Protein AF-A0A8H4V371-F1 (afdb_monomer_lite)

Radius of gyration: 21.94 Å; chains: 1; bounding box: 48×35×55 Å

Foldseek 3Di:
DDLQQDFPVCSVVVVVVVVVVVVVVVVVLVVQLVVLVPCPPDPDDSVVVSCVVVVVVVVVVVVVCVVQDDPHLVRNPPDDPVRSVVSVVVVVVRCPPPPPPDDDPVVVVVLVPDVVNVVVVVVVVVVVVPPCPVVVVDD

Secondary structure (DSSP, 8-state):
-HHHHS-GGGHHHHHHHHHHHHHHHHHHHHHHHHHHHH-TT-SS-HHHHHHHHHHHHHHHHHHHHHHH--SSTTS-TTS-HHHHHHHHHHHHHH-SS-------HHHHHHHHH-HHHHHHHHHHHHHHHT-GGGGGG--

Sequence (139 aa):
MTAIWYRKSEHSSRTALWVTMNGVAQVIGCLLMYGVARNSSLSLQPWRTLFLICGAITSVAGIAFYFLIPNGPKDAWFFTPREKEVMALRMAADREGGDKTNFSMAQLKETLLDPKAWFVFWFGVLVTMHSPVLTFASL

pLDDT: mean 71.31, std 12.35, range [40.41, 89.44]

Structure (mmCIF, N/CA/C/O backbone):
data_AF-A0A8H4V371-F1
#
_entry.id   AF-A0A8H4V371-F1
#
loop_
_atom_site.group_PDB
_atom_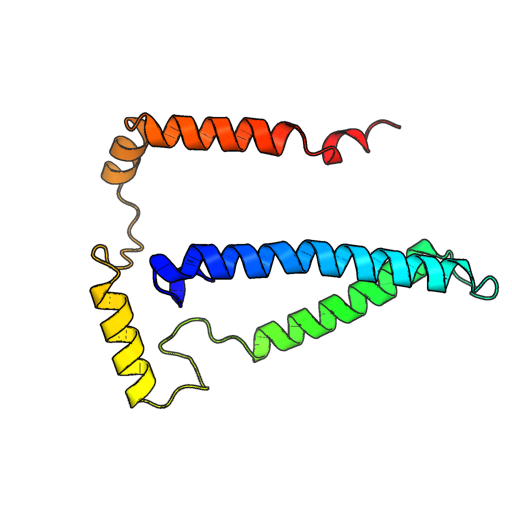site.id
_atom_site.type_symbol
_atom_site.label_atom_id
_atom_site.label_alt_id
_atom_site.label_comp_id
_atom_site.label_asym_id
_atom_site.label_entity_id
_atom_site.label_seq_id
_atom_site.pdbx_PDB_ins_code
_atom_site.Cartn_x
_atom_site.Cartn_y
_atom_site.Cartn_z
_atom_site.occupancy
_atom_site.B_iso_or_equiv
_atom_site.auth_seq_id
_atom_site.auth_comp_id
_atom_site.auth_asym_id
_atom_site.auth_atom_id
_atom_site.pdbx_PDB_model_num
ATOM 1 N N . MET A 1 1 ? -7.343 3.576 3.410 1.00 53.41 1 MET A N 1
ATOM 2 C CA . MET A 1 1 ? -8.187 2.362 3.289 1.00 53.41 1 MET A CA 1
ATOM 3 C C . MET A 1 1 ? -8.080 1.451 4.506 1.00 53.41 1 MET A C 1
ATOM 5 O O . MET A 1 1 ? -9.110 1.084 5.046 1.00 53.41 1 MET A O 1
ATOM 9 N N . THR A 1 2 ? -6.885 1.115 4.999 1.00 57.12 2 THR A N 1
ATOM 10 C CA . THR A 1 2 ? -6.722 0.169 6.125 1.00 57.12 2 THR A CA 1
ATOM 11 C C . THR A 1 2 ? -7.465 0.564 7.407 1.00 57.12 2 THR A C 1
ATOM 13 O O . THR A 1 2 ? -8.031 -0.312 8.049 1.00 57.12 2 THR A O 1
ATOM 16 N N . ALA A 1 3 ? -7.539 1.859 7.727 1.00 56.34 3 ALA A N 1
ATOM 17 C CA . ALA A 1 3 ? -8.233 2.389 8.909 1.00 56.34 3 ALA A CA 1
ATOM 18 C C . ALA A 1 3 ? -9.770 2.239 8.892 1.00 56.34 3 ALA A C 1
ATOM 20 O O . ALA A 1 3 ? -10.404 2.324 9.936 1.00 56.34 3 ALA A O 1
ATOM 21 N N . ILE A 1 4 ? -10.372 2.033 7.716 1.00 62.56 4 ILE A N 1
ATOM 22 C CA . ILE A 1 4 ? -11.837 1.992 7.546 1.00 62.56 4 ILE A CA 1
ATOM 23 C C . ILE A 1 4 ? -12.374 0.557 7.674 1.00 62.56 4 ILE A C 1
ATOM 25 O O . ILE A 1 4 ? -13.535 0.361 8.014 1.00 62.56 4 ILE A O 1
ATOM 29 N N . TRP A 1 5 ? -11.529 -0.446 7.410 1.00 59.97 5 TRP A N 1
ATOM 30 C CA . TRP A 1 5 ? -11.944 -1.846 7.243 1.00 59.97 5 TRP A CA 1
ATOM 31 C C . TRP A 1 5 ? -11.387 -2.805 8.298 1.00 59.97 5 TRP A C 1
ATOM 33 O O . TRP A 1 5 ? -11.806 -3.961 8.347 1.00 59.97 5 TRP A O 1
ATOM 43 N N . TYR A 1 6 ? -10.431 -2.361 9.118 1.00 60.00 6 TYR A N 1
ATOM 44 C CA . TYR A 1 6 ? -9.695 -3.233 10.035 1.00 60.00 6 TYR A CA 1
ATOM 45 C C . TYR A 1 6 ? -9.650 -2.679 11.455 1.00 60.00 6 TYR A C 1
ATOM 47 O O . TYR A 1 6 ? -9.804 -1.481 11.666 1.00 60.00 6 TYR A O 1
ATOM 55 N N . ARG A 1 7 ? -9.449 -3.572 12.427 1.00 62.88 7 ARG A N 1
ATOM 56 C CA . ARG A 1 7 ? -9.303 -3.213 13.844 1.00 62.88 7 ARG A CA 1
ATOM 57 C C . ARG A 1 7 ? -7.938 -2.592 14.128 1.00 62.88 7 ARG A C 1
ATOM 59 O O . ARG A 1 7 ? -6.971 -2.870 13.413 1.00 62.88 7 ARG A O 1
ATOM 66 N N . LYS A 1 8 ? -7.833 -1.811 15.210 1.00 64.44 8 LYS A N 1
ATOM 67 C CA . LYS A 1 8 ? -6.602 -1.070 15.549 1.00 64.44 8 LYS A CA 1
ATOM 68 C C . LYS A 1 8 ? -5.399 -1.993 15.761 1.00 64.44 8 LYS A C 1
ATOM 70 O O . LYS A 1 8 ? -4.289 -1.671 15.340 1.00 64.44 8 LYS A O 1
ATOM 75 N N . SER A 1 9 ? -5.634 -3.174 16.331 1.00 68.06 9 SER A N 1
ATOM 76 C CA . SER A 1 9 ? -4.623 -4.223 16.520 1.00 68.06 9 SER A CA 1
ATOM 77 C C . SER A 1 9 ? -4.129 -4.854 15.211 1.00 68.06 9 SER A C 1
ATOM 79 O O . SER A 1 9 ? -2.999 -5.328 15.139 1.00 68.06 9 SER A O 1
ATOM 81 N N . GLU A 1 10 ? -4.938 -4.824 14.153 1.00 71.25 10 GLU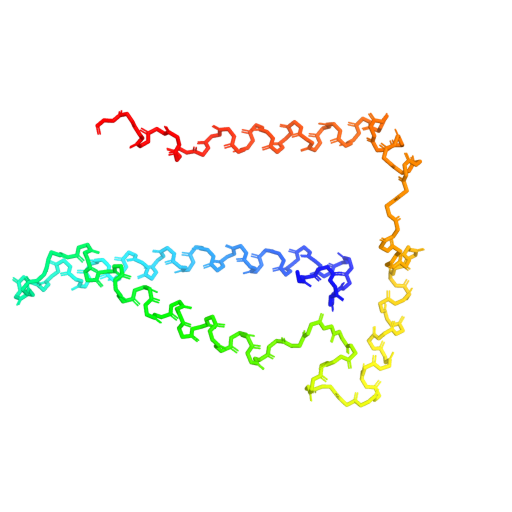 A N 1
ATOM 82 C CA . GLU A 1 10 ? -4.630 -5.428 12.851 1.00 71.25 10 GLU A CA 1
ATOM 83 C C . GLU A 1 10 ? -4.005 -4.419 11.870 1.00 71.25 10 GLU A C 1
ATOM 85 O O . GLU A 1 10 ? -3.535 -4.793 10.795 1.00 71.25 10 GLU A O 1
ATOM 90 N N . HIS A 1 11 ? -3.979 -3.128 12.213 1.00 71.19 11 HIS A N 1
ATOM 91 C CA . HIS A 1 11 ? -3.412 -2.095 11.345 1.00 71.19 11 HIS A CA 1
ATOM 92 C C . HIS A 1 11 ? -1.902 -2.211 11.173 1.00 71.19 11 HIS A C 1
ATOM 94 O O . HIS A 1 11 ? -1.413 -1.968 10.070 1.00 71.19 11 HIS A O 1
ATOM 100 N N . SER A 1 12 ? -1.167 -2.578 12.226 1.00 74.31 12 SER A N 1
ATOM 101 C CA . SER A 1 12 ? 0.299 -2.644 12.173 1.00 74.31 12 SER A CA 1
ATOM 102 C C . SER A 1 12 ? 0.775 -3.733 11.208 1.00 74.31 12 SER A C 1
ATOM 104 O O . SER A 1 12 ? 1.541 -3.458 10.286 1.00 74.31 12 SER A O 1
ATOM 106 N N . SER A 1 13 ? 0.227 -4.948 11.325 1.00 77.75 13 SER A N 1
ATOM 107 C CA . SER A 1 13 ? 0.583 -6.072 10.449 1.00 77.75 13 SER A CA 1
ATOM 108 C C . SER A 1 13 ? 0.196 -5.824 8.992 1.00 77.75 13 SER A C 1
ATOM 110 O O . SER A 1 13 ? 0.964 -6.127 8.082 1.00 77.75 13 SER A O 1
ATOM 112 N N . ARG A 1 14 ? -0.969 -5.211 8.752 1.00 75.81 14 ARG A N 1
ATOM 113 C CA . ARG A 1 14 ? -1.403 -4.862 7.394 1.00 75.81 14 ARG A CA 1
ATOM 114 C C . ARG A 1 14 ? -0.548 -3.758 6.797 1.00 75.81 14 ARG A C 1
ATOM 116 O O . ARG A 1 14 ? -0.156 -3.874 5.646 1.00 75.81 14 ARG A O 1
ATOM 123 N N . THR A 1 15 ? -0.230 -2.715 7.561 1.00 77.81 15 THR A N 1
ATOM 124 C CA . THR A 1 15 ? 0.674 -1.646 7.105 1.00 77.81 15 THR A CA 1
ATOM 125 C C . THR A 1 15 ? 2.050 -2.208 6.766 1.00 77.81 15 THR A C 1
ATOM 127 O O . THR A 1 15 ? 2.581 -1.881 5.711 1.00 77.81 15 THR A O 1
ATOM 130 N N . ALA A 1 16 ? 2.584 -3.121 7.583 1.00 80.31 16 ALA A N 1
ATOM 131 C CA . ALA A 1 16 ? 3.828 -3.817 7.270 1.00 80.31 16 ALA A CA 1
ATOM 132 C C . ALA A 1 16 ? 3.732 -4.596 5.946 1.00 80.31 16 ALA A C 1
ATOM 134 O O . ALA A 1 16 ? 4.624 -4.483 5.111 1.00 80.31 16 ALA A O 1
ATOM 135 N N . LEU A 1 17 ? 2.627 -5.310 5.708 1.00 83.38 17 LEU A N 1
ATOM 136 C CA . LEU A 1 17 ? 2.398 -6.035 4.454 1.00 83.38 17 LEU A CA 1
ATOM 137 C C . LEU A 1 17 ? 2.289 -5.102 3.236 1.00 83.38 17 LEU A C 1
ATOM 139 O O . LEU A 1 17 ? 2.811 -5.419 2.175 1.00 83.38 17 LEU A O 1
ATOM 143 N N . TRP A 1 18 ? 1.668 -3.930 3.370 1.00 78.75 18 TRP A N 1
ATOM 144 C CA . TRP A 1 18 ? 1.657 -2.934 2.290 1.00 78.75 18 TRP A CA 1
ATOM 145 C C . TRP A 1 18 ? 3.053 -2.372 2.011 1.00 78.75 18 TRP A C 1
ATOM 147 O O . TRP A 1 18 ? 3.416 -2.156 0.858 1.00 78.75 18 TRP A O 1
ATOM 157 N N . VAL A 1 19 ? 3.854 -2.158 3.056 1.00 83.69 19 VAL A N 1
ATOM 158 C CA . VAL A 1 19 ? 5.225 -1.653 2.920 1.00 83.69 19 VAL A CA 1
ATOM 159 C C . VAL A 1 19 ? 6.133 -2.682 2.245 1.00 83.69 19 VAL A C 1
ATOM 161 O O . VAL A 1 19 ? 6.940 -2.302 1.399 1.00 83.69 19 VAL A O 1
ATOM 164 N N . THR A 1 20 ? 5.984 -3.982 2.523 1.00 84.88 20 THR A N 1
ATOM 165 C CA . THR A 1 20 ? 6.794 -5.014 1.849 1.00 84.88 20 THR A CA 1
ATOM 166 C C . THR A 1 20 ? 6.519 -5.089 0.347 1.00 84.88 20 THR A C 1
ATOM 168 O O . THR A 1 20 ? 7.440 -5.370 -0.422 1.00 84.88 20 THR A O 1
ATOM 171 N N . MET A 1 21 ? 5.304 -4.750 -0.105 1.00 83.12 21 MET A N 1
ATOM 172 C CA . MET A 1 21 ? 4.995 -4.659 -1.539 1.00 83.12 21 MET A CA 1
ATOM 173 C C . MET A 1 21 ? 5.849 -3.608 -2.260 1.00 83.12 21 MET A C 1
ATOM 175 O O . MET A 1 21 ? 6.147 -3.790 -3.439 1.00 83.12 21 MET A O 1
ATOM 179 N N . ASN A 1 22 ? 6.300 -2.550 -1.572 1.00 83.50 22 ASN A N 1
ATOM 180 C CA . ASN A 1 22 ? 7.227 -1.576 -2.157 1.00 83.50 22 ASN A CA 1
ATOM 181 C C . ASN A 1 22 ? 8.558 -2.243 -2.544 1.00 83.50 22 ASN A C 1
ATOM 183 O O . ASN A 1 22 ? 9.032 -2.072 -3.664 1.00 83.50 22 ASN A O 1
ATOM 187 N N . GLY A 1 23 ? 9.111 -3.080 -1.660 1.00 84.00 23 GLY A N 1
ATOM 188 C CA . GLY A 1 23 ? 10.336 -3.832 -1.941 1.00 84.00 23 GLY A CA 1
ATOM 189 C C . GLY A 1 23 ? 10.171 -4.797 -3.118 1.00 84.00 23 GLY A C 1
ATOM 190 O O . GLY A 1 23 ? 11.021 -4.849 -4.004 1.00 84.00 23 GLY A O 1
ATOM 191 N N . VAL A 1 24 ? 9.041 -5.507 -3.186 1.00 85.06 24 VAL A N 1
ATOM 192 C CA . VAL A 1 24 ? 8.728 -6.401 -4.316 1.00 85.06 24 VAL A CA 1
ATOM 193 C C . VAL A 1 24 ? 8.633 -5.621 -5.631 1.00 85.06 24 VAL A C 1
ATOM 195 O O . VAL A 1 24 ? 9.181 -6.058 -6.643 1.00 85.06 24 VAL A O 1
ATOM 198 N N . ALA A 1 25 ? 8.000 -4.444 -5.621 1.00 83.44 25 ALA A N 1
ATOM 199 C CA . ALA A 1 25 ? 7.909 -3.586 -6.799 1.00 83.44 25 ALA A CA 1
ATOM 200 C C . ALA A 1 25 ? 9.294 -3.139 -7.297 1.00 83.44 25 ALA A C 1
ATOM 202 O O . ALA A 1 25 ? 9.533 -3.142 -8.505 1.00 83.44 25 ALA A O 1
ATOM 203 N N . GLN A 1 26 ? 10.227 -2.827 -6.390 1.00 84.31 26 GLN A N 1
ATOM 204 C CA . GLN A 1 26 ? 11.605 -2.492 -6.762 1.00 84.31 26 GLN A CA 1
ATOM 205 C C . GLN A 1 26 ? 12.328 -3.674 -7.421 1.00 84.31 26 GLN A C 1
ATOM 207 O O . GLN A 1 26 ? 12.951 -3.498 -8.465 1.00 84.31 26 GLN A O 1
ATOM 212 N N . VAL A 1 27 ? 12.200 -4.890 -6.875 1.00 87.44 27 VAL A N 1
ATOM 213 C CA . VAL A 1 27 ? 12.816 -6.098 -7.460 1.00 87.44 27 VAL A CA 1
ATOM 214 C C . VAL A 1 27 ? 12.283 -6.366 -8.869 1.00 87.44 27 VAL A C 1
ATOM 216 O O . VAL A 1 27 ? 13.065 -6.605 -9.792 1.00 87.44 27 VAL A O 1
ATOM 219 N N . ILE A 1 28 ? 10.963 -6.280 -9.058 1.00 86.06 28 ILE A N 1
ATOM 220 C CA . ILE A 1 28 ? 10.328 -6.455 -10.372 1.00 86.06 28 ILE A CA 1
ATOM 221 C C . ILE A 1 28 ? 10.793 -5.363 -11.346 1.00 86.06 28 ILE A C 1
ATOM 223 O O . ILE A 1 28 ? 11.105 -5.663 -12.499 1.00 86.06 28 ILE A O 1
ATOM 227 N N . GLY A 1 29 ? 10.895 -4.113 -10.883 1.00 82.69 29 GLY A N 1
ATOM 228 C CA . GLY A 1 29 ? 11.403 -2.992 -11.675 1.00 82.69 29 GLY A CA 1
ATOM 229 C C . GLY A 1 29 ? 12.840 -3.210 -12.158 1.00 82.69 29 GLY A C 1
ATOM 230 O O . GLY A 1 29 ? 13.122 -3.038 -13.345 1.00 82.69 29 GLY A O 1
ATOM 231 N N . CYS A 1 30 ? 13.730 -3.669 -11.275 1.00 83.12 30 CYS A N 1
ATOM 232 C CA . CYS A 1 30 ? 15.114 -4.000 -11.623 1.00 83.12 30 CYS A CA 1
ATOM 233 C C . CYS A 1 30 ? 15.202 -5.159 -12.629 1.00 83.12 30 CYS A C 1
ATOM 235 O O . CYS A 1 30 ? 15.993 -5.106 -13.572 1.00 83.12 30 CYS A O 1
ATOM 237 N N . LEU A 1 31 ? 14.371 -6.193 -12.467 1.00 84.12 31 LEU A N 1
ATOM 238 C CA . LEU A 1 31 ? 14.349 -7.350 -13.364 1.00 84.12 31 LEU A CA 1
ATOM 239 C C . LEU A 1 31 ? 13.839 -6.982 -14.768 1.00 84.12 31 LEU A C 1
ATOM 241 O O . LEU A 1 31 ? 14.417 -7.407 -15.770 1.00 84.12 31 LEU A O 1
ATOM 245 N N . LEU A 1 32 ? 12.810 -6.134 -14.850 1.00 81.50 32 LEU A N 1
ATOM 246 C CA . LEU A 1 32 ? 12.333 -5.556 -16.109 1.00 81.50 32 LEU A CA 1
ATOM 247 C C . LEU A 1 32 ? 13.415 -4.707 -16.785 1.00 81.50 32 LEU A C 1
ATOM 249 O O . LEU A 1 32 ? 13.644 -4.854 -17.984 1.00 81.50 32 LEU A O 1
ATOM 253 N N . MET A 1 33 ? 14.121 -3.864 -16.025 1.00 79.56 33 MET A N 1
ATOM 254 C CA . MET A 1 33 ? 15.216 -3.047 -16.555 1.00 79.56 33 MET A CA 1
ATOM 255 C C . MET A 1 33 ? 16.337 -3.912 -17.146 1.00 79.56 33 MET A C 1
ATOM 257 O O . MET A 1 33 ? 16.807 -3.628 -18.247 1.00 79.56 33 MET A O 1
ATOM 261 N N . TYR A 1 34 ? 16.712 -5.002 -16.471 1.00 80.38 34 TYR A N 1
ATOM 262 C CA . TYR A 1 34 ? 17.685 -5.969 -16.985 1.00 80.38 34 TYR A CA 1
ATOM 263 C C . TYR A 1 34 ? 17.212 -6.640 -18.286 1.00 80.38 34 TYR A C 1
ATOM 265 O O . TYR A 1 34 ? 17.976 -6.746 -19.248 1.00 80.38 34 TYR A O 1
ATOM 273 N N . GLY A 1 35 ? 15.940 -7.048 -18.348 1.00 76.94 35 GLY A N 1
ATOM 274 C CA . GLY A 1 35 ? 15.348 -7.666 -19.538 1.00 76.94 35 GLY A CA 1
ATOM 275 C C . GLY A 1 35 ? 15.295 -6.734 -20.753 1.00 76.94 35 GLY A C 1
ATOM 276 O O . GLY A 1 35 ? 15.556 -7.166 -21.877 1.00 76.94 35 GLY A O 1
ATOM 277 N N . VAL A 1 36 ? 15.011 -5.446 -20.543 1.00 74.12 36 VAL A N 1
ATOM 278 C CA . VAL A 1 36 ? 15.004 -4.441 -21.619 1.00 74.12 36 VAL A CA 1
ATOM 279 C C . VAL A 1 36 ? 16.431 -4.066 -22.036 1.00 74.12 36 VAL A C 1
ATOM 281 O O . VAL A 1 36 ? 16.687 -3.918 -23.227 1.00 74.12 36 VAL A O 1
ATOM 284 N N . ALA A 1 37 ? 17.382 -3.989 -21.099 1.00 69.81 37 ALA A N 1
ATOM 285 C CA . ALA A 1 37 ? 18.785 -3.686 -21.401 1.00 69.81 37 ALA A CA 1
ATOM 286 C C . ALA A 1 37 ? 19.469 -4.758 -22.273 1.00 69.81 37 ALA A C 1
ATOM 288 O O . ALA A 1 37 ? 20.375 -4.437 -23.039 1.00 69.81 37 ALA A O 1
ATOM 289 N N . ARG A 1 38 ? 19.031 -6.023 -22.190 1.00 68.88 38 ARG A N 1
ATOM 290 C CA . ARG A 1 38 ? 19.555 -7.123 -23.022 1.00 68.88 38 ARG A CA 1
ATOM 291 C C . ARG A 1 38 ? 19.026 -7.129 -24.460 1.00 68.88 38 ARG A C 1
ATOM 293 O O . ARG A 1 38 ? 19.656 -7.730 -25.324 1.00 68.88 38 ARG A O 1
ATOM 300 N N . ASN A 1 39 ? 17.886 -6.490 -24.717 1.00 63.91 39 ASN A N 1
ATOM 301 C CA . ASN A 1 39 ? 17.261 -6.444 -26.038 1.00 63.91 39 ASN A CA 1
ATOM 302 C C . ASN A 1 39 ? 17.696 -5.175 -26.784 1.00 63.91 39 ASN A C 1
ATOM 304 O O . ASN A 1 39 ? 17.004 -4.160 -26.785 1.00 63.91 39 ASN A O 1
ATOM 308 N N . SER A 1 40 ? 18.848 -5.246 -27.452 1.00 57.69 40 SER A N 1
ATOM 309 C CA . SER A 1 40 ? 19.414 -4.166 -28.275 1.00 57.69 40 SER A CA 1
ATOM 310 C C . SER A 1 40 ? 18.693 -3.937 -29.616 1.00 57.69 40 SER A C 1
ATOM 312 O O . SER A 1 40 ? 19.057 -3.026 -30.354 1.00 57.69 40 SER A O 1
ATOM 314 N N . SER A 1 41 ? 17.661 -4.728 -29.938 1.00 57.28 41 SER A N 1
ATOM 315 C CA . SER A 1 41 ? 16.916 -4.665 -31.210 1.00 57.28 41 SER A CA 1
ATOM 316 C C . SER A 1 41 ? 15.623 -3.833 -31.162 1.00 57.28 41 SER A C 1
ATOM 318 O O . SER A 1 41 ? 14.853 -3.843 -32.119 1.00 57.28 41 SER A O 1
ATOM 320 N N . LEU A 1 42 ? 15.342 -3.127 -30.063 1.00 59.81 42 LEU A N 1
ATOM 321 C CA . LEU A 1 42 ? 14.151 -2.279 -29.940 1.00 59.81 42 LEU A CA 1
ATOM 322 C C . LEU A 1 42 ? 14.394 -0.899 -30.573 1.00 59.81 42 LEU A C 1
ATOM 324 O O . LEU A 1 42 ? 15.341 -0.204 -30.225 1.00 59.81 42 LEU A O 1
ATOM 328 N N . SER A 1 43 ? 13.485 -0.462 -31.453 1.00 61.41 43 SER A N 1
ATOM 329 C CA . SER A 1 43 ? 13.531 0.854 -32.126 1.00 61.41 43 SER A CA 1
ATOM 330 C C . SER A 1 43 ? 13.402 2.061 -31.175 1.00 61.41 43 SER A C 1
ATOM 332 O O . SER A 1 43 ? 13.526 3.205 -31.611 1.00 61.41 43 SER A O 1
ATOM 334 N N . LEU A 1 44 ? 13.112 1.832 -29.891 1.00 63.84 44 LEU A N 1
ATOM 335 C CA . LEU A 1 44 ? 12.873 2.851 -28.868 1.00 63.84 44 LEU A CA 1
ATOM 336 C C . LEU A 1 44 ? 13.910 2.735 -27.748 1.00 63.84 44 LEU A C 1
ATOM 338 O O . LEU A 1 44 ? 14.291 1.634 -27.357 1.00 63.84 44 LEU A O 1
ATOM 342 N N . GLN A 1 45 ? 14.325 3.880 -27.195 1.00 72.00 45 GLN A N 1
ATOM 343 C CA . GLN A 1 45 ? 15.266 3.919 -26.074 1.00 72.00 45 GLN A CA 1
ATOM 344 C C . GLN A 1 45 ? 14.737 3.089 -24.877 1.00 72.00 45 GLN A C 1
ATOM 346 O O . GLN A 1 45 ? 13.580 3.276 -24.490 1.00 72.00 45 GLN A O 1
ATOM 351 N N . PRO A 1 46 ? 15.572 2.237 -24.246 1.00 69.75 46 PRO A N 1
ATOM 352 C CA . PRO A 1 46 ? 15.180 1.291 -23.189 1.00 69.75 46 PRO A CA 1
ATOM 353 C C . PRO A 1 46 ? 14.313 1.871 -22.065 1.00 69.75 46 PRO A C 1
ATOM 355 O O . PRO A 1 46 ? 13.347 1.247 -21.625 1.00 69.75 46 PRO A O 1
ATOM 358 N N . TRP A 1 47 ? 14.619 3.091 -21.622 1.00 72.19 47 TRP A N 1
ATOM 359 C CA . TRP A 1 47 ? 13.884 3.755 -20.547 1.00 72.19 47 TRP A CA 1
ATOM 360 C C . TRP A 1 47 ? 12.431 4.071 -20.935 1.00 72.19 47 TRP A C 1
ATOM 362 O O . TRP A 1 47 ? 11.535 3.899 -20.114 1.00 72.19 47 TRP A O 1
ATOM 372 N N . ARG A 1 48 ? 12.164 4.457 -22.194 1.00 75.00 48 ARG A N 1
ATOM 373 C CA . ARG A 1 48 ? 10.800 4.745 -22.679 1.00 75.00 48 ARG A CA 1
ATOM 374 C C . ARG A 1 48 ? 9.942 3.488 -22.682 1.00 75.00 48 ARG A C 1
ATOM 376 O O . ARG A 1 48 ? 8.789 3.529 -22.266 1.00 75.00 48 ARG A O 1
ATOM 383 N N . THR A 1 49 ? 10.527 2.372 -23.109 1.00 75.25 49 THR A N 1
ATOM 384 C CA . THR A 1 49 ? 9.869 1.061 -23.122 1.00 75.25 49 THR A CA 1
ATOM 385 C C . THR A 1 49 ? 9.520 0.608 -21.703 1.00 75.25 49 THR A C 1
ATOM 387 O O . THR A 1 49 ? 8.419 0.112 -21.472 1.00 75.25 49 THR A O 1
ATOM 390 N N . LEU A 1 50 ? 10.406 0.851 -20.731 1.00 79.25 50 LEU A N 1
ATOM 391 C CA . LEU A 1 50 ? 10.151 0.546 -19.321 1.00 79.25 50 LEU A CA 1
ATOM 392 C C . LEU A 1 50 ? 8.962 1.347 -18.761 1.00 79.25 50 LEU A C 1
ATOM 394 O O . LEU A 1 50 ? 8.076 0.769 -18.129 1.00 79.25 50 LEU A O 1
ATOM 398 N N . PHE A 1 51 ? 8.911 2.658 -19.026 1.00 79.75 51 PHE A N 1
ATOM 399 C CA . PHE A 1 51 ? 7.797 3.509 -18.593 1.00 79.75 51 PHE A CA 1
ATOM 400 C C . PHE A 1 51 ? 6.470 3.113 -19.240 1.00 79.75 51 PHE A C 1
ATOM 402 O O . PHE A 1 51 ? 5.450 3.113 -18.558 1.00 79.75 51 PHE A O 1
ATOM 409 N N . LEU A 1 52 ? 6.474 2.734 -20.520 1.00 82.81 52 LEU A N 1
ATOM 410 C CA . LEU A 1 52 ? 5.276 2.264 -21.221 1.00 82.81 52 LEU A CA 1
ATOM 411 C C . LEU A 1 52 ? 4.724 0.970 -20.616 1.00 82.81 52 LEU A C 1
ATOM 413 O O . LEU A 1 52 ? 3.526 0.877 -20.367 1.00 82.81 52 LEU A O 1
ATOM 417 N N . ILE A 1 53 ? 5.587 -0.009 -20.329 1.00 83.38 53 ILE A N 1
ATOM 418 C CA . ILE A 1 53 ? 5.171 -1.288 -19.734 1.00 83.38 53 ILE A CA 1
ATOM 419 C C . ILE A 1 53 ? 4.659 -1.077 -18.306 1.00 83.38 53 ILE A C 1
ATOM 421 O O . ILE A 1 53 ? 3.573 -1.539 -17.959 1.00 83.38 53 ILE A O 1
ATOM 425 N N . CYS A 1 54 ? 5.410 -0.344 -17.481 1.00 85.00 54 CYS A N 1
ATOM 426 C CA . CYS A 1 54 ? 5.014 -0.052 -16.104 1.00 85.00 54 CYS A CA 1
ATOM 427 C C . CYS A 1 54 ? 3.714 0.771 -16.056 1.00 85.00 54 CYS A C 1
ATOM 429 O O . CYS A 1 54 ? 2.795 0.459 -15.297 1.00 85.00 54 CYS A O 1
ATOM 431 N N . GLY A 1 55 ? 3.597 1.777 -16.926 1.00 82.94 55 GLY A N 1
ATOM 432 C CA . GLY A 1 55 ? 2.397 2.593 -17.090 1.00 82.94 55 GLY A CA 1
ATOM 433 C C . GLY A 1 55 ? 1.184 1.777 -17.536 1.00 82.94 55 GLY A C 1
ATOM 434 O O . GLY A 1 55 ? 0.095 1.958 -16.998 1.00 82.94 55 GLY A O 1
ATOM 435 N N . ALA A 1 56 ? 1.354 0.827 -18.458 1.00 87.25 56 ALA A N 1
ATOM 436 C CA . ALA A 1 56 ? 0.265 -0.040 -18.903 1.00 87.25 56 ALA A CA 1
ATOM 437 C C . ALA A 1 56 ? -0.223 -0.967 -17.778 1.00 87.25 56 ALA A C 1
ATOM 439 O O . ALA A 1 56 ? -1.424 -1.039 -17.519 1.00 87.25 56 ALA A O 1
ATOM 440 N N . ILE A 1 57 ? 0.698 -1.625 -17.065 1.00 86.56 57 ILE A N 1
ATOM 441 C CA . ILE A 1 57 ? 0.362 -2.522 -15.947 1.00 86.56 57 ILE A CA 1
ATOM 442 C C . ILE A 1 57 ? -0.368 -1.752 -14.840 1.00 86.56 57 ILE A C 1
ATOM 444 O O . ILE A 1 57 ? -1.409 -2.197 -14.357 1.00 86.56 57 ILE A O 1
ATOM 448 N N . THR A 1 58 ? 0.147 -0.580 -14.461 1.00 87.19 58 THR A N 1
ATOM 449 C CA . THR A 1 58 ? -0.474 0.263 -13.429 1.00 87.19 58 THR A CA 1
ATOM 450 C C . THR A 1 58 ? -1.826 0.819 -13.869 1.00 87.19 58 THR A C 1
ATOM 452 O O . THR A 1 58 ? -2.747 0.848 -13.056 1.00 87.19 58 THR A O 1
ATOM 455 N N . SER A 1 59 ? -1.996 1.178 -15.145 1.00 88.81 59 SER A N 1
ATOM 456 C CA . SER A 1 59 ? -3.288 1.636 -15.679 1.00 88.81 59 SER A CA 1
ATOM 457 C C . SER A 1 59 ? -4.348 0.537 -15.614 1.00 88.81 59 SER A C 1
ATOM 459 O O . SER A 1 59 ? -5.455 0.778 -15.135 1.00 88.81 59 SER A O 1
ATOM 461 N N . VAL A 1 60 ? -4.006 -0.690 -16.024 1.00 89.44 60 VAL A N 1
ATOM 462 C CA . VAL A 1 60 ? -4.918 -1.843 -15.941 1.00 89.44 60 VAL A CA 1
ATOM 463 C C . VAL A 1 60 ? -5.265 -2.153 -14.485 1.00 89.44 60 VAL A C 1
ATOM 465 O O . VAL A 1 60 ? -6.437 -2.339 -14.159 1.00 89.44 60 VAL A O 1
ATOM 468 N N . ALA A 1 61 ? -4.269 -2.149 -13.594 1.00 85.69 61 ALA A N 1
ATOM 469 C CA . ALA A 1 61 ? -4.495 -2.346 -12.167 1.00 85.69 61 ALA A CA 1
ATOM 470 C C . ALA A 1 61 ? -5.401 -1.253 -11.575 1.00 85.69 61 ALA A C 1
ATOM 472 O O . ALA A 1 61 ? -6.305 -1.568 -10.808 1.00 85.69 61 ALA A O 1
ATOM 473 N N . GLY A 1 62 ? -5.216 0.013 -11.961 1.00 84.44 62 GLY A N 1
ATOM 474 C CA . GLY A 1 62 ? -6.049 1.134 -11.521 1.00 84.44 62 GLY A CA 1
ATOM 475 C C . GLY A 1 62 ? -7.507 1.007 -11.965 1.00 84.44 62 GLY A C 1
ATOM 476 O O . GLY A 1 62 ? -8.413 1.185 -11.151 1.00 84.44 62 GLY A O 1
ATOM 477 N N . ILE A 1 63 ? -7.741 0.623 -13.225 1.00 87.19 63 ILE A N 1
ATOM 478 C CA . ILE A 1 63 ? -9.091 0.357 -13.746 1.00 87.19 63 ILE A CA 1
ATOM 479 C C . ILE A 1 63 ? -9.734 -0.797 -12.972 1.00 87.19 63 ILE A C 1
ATOM 481 O O . ILE A 1 63 ? -10.869 -0.678 -12.518 1.00 87.19 63 ILE A O 1
ATOM 485 N N . ALA A 1 64 ? -9.000 -1.892 -12.759 1.00 82.88 64 ALA A N 1
ATOM 486 C CA . ALA A 1 64 ? -9.493 -3.022 -11.981 1.00 82.88 64 ALA A CA 1
ATOM 487 C C . ALA A 1 64 ? -9.861 -2.599 -10.547 1.00 82.88 64 ALA A C 1
ATOM 489 O O . ALA A 1 64 ? -10.951 -2.912 -10.076 1.00 82.88 64 ALA A O 1
ATOM 490 N N . PHE A 1 65 ? -9.001 -1.828 -9.876 1.00 80.94 65 PHE A N 1
ATOM 491 C CA . PHE A 1 65 ? -9.253 -1.302 -8.531 1.00 80.94 65 PHE A CA 1
ATOM 492 C C . PHE A 1 65 ? -10.525 -0.451 -8.453 1.00 80.94 65 PHE A C 1
ATOM 494 O O . PHE A 1 65 ? -11.273 -0.584 -7.485 1.00 80.94 65 PHE A O 1
ATOM 501 N N . TYR A 1 66 ? -10.790 0.377 -9.468 1.00 76.25 66 TYR A N 1
ATOM 502 C CA . TYR A 1 66 ? -11.995 1.208 -9.531 1.00 76.25 66 TYR A CA 1
ATOM 503 C C . TYR A 1 66 ? -13.284 0.375 -9.555 1.00 76.25 66 TYR A C 1
ATOM 505 O O . TYR A 1 66 ? -14.260 0.734 -8.904 1.00 76.25 66 TYR A O 1
ATOM 513 N N . PHE A 1 67 ? -13.285 -0.761 -10.259 1.00 73.94 67 PHE A N 1
ATOM 514 C CA . PHE A 1 67 ? -14.448 -1.653 -10.315 1.00 73.94 67 PHE A CA 1
ATOM 515 C C . PHE A 1 67 ? -14.537 -2.625 -9.131 1.00 73.94 67 PHE A C 1
ATOM 517 O O . PHE A 1 67 ? -15.633 -3.014 -8.735 1.00 73.94 67 PHE A O 1
ATOM 524 N N . LEU A 1 68 ? -13.399 -3.042 -8.570 1.00 68.31 68 LEU A N 1
ATOM 525 C CA . LEU A 1 68 ? -13.346 -4.097 -7.555 1.00 68.31 68 LEU A CA 1
ATOM 526 C C . LEU A 1 68 ? -13.524 -3.587 -6.122 1.00 68.31 68 LEU A C 1
ATOM 528 O O . LEU A 1 68 ? -13.989 -4.364 -5.286 1.00 68.31 68 LEU A O 1
ATOM 532 N N . ILE A 1 69 ? -13.157 -2.334 -5.815 1.00 65.62 69 ILE A N 1
ATOM 533 C CA . ILE A 1 69 ? -13.153 -1.822 -4.437 1.00 65.62 69 ILE A CA 1
ATOM 534 C C . ILE A 1 69 ? -14.390 -0.959 -4.145 1.00 65.62 69 ILE A C 1
ATOM 536 O O . ILE A 1 69 ? -14.454 0.194 -4.569 1.00 65.62 69 ILE A O 1
ATOM 540 N N . PRO A 1 70 ? -15.351 -1.464 -3.352 1.00 63.53 70 PRO A N 1
ATOM 541 C CA . PRO A 1 70 ? -16.441 -0.653 -2.830 1.00 63.53 70 PRO A CA 1
ATOM 542 C C . PRO A 1 70 ? -15.938 0.316 -1.750 1.00 63.53 70 PRO A C 1
ATOM 544 O O . PRO A 1 70 ? -15.048 -0.006 -0.963 1.00 63.53 70 PRO A O 1
ATOM 547 N N . ASN A 1 71 ? -16.535 1.507 -1.686 1.00 59.91 71 ASN A N 1
ATOM 548 C CA . ASN A 1 71 ? -16.069 2.624 -0.852 1.00 59.91 71 ASN A CA 1
ATOM 549 C C . ASN A 1 71 ? -16.248 2.424 0.663 1.00 59.91 71 ASN A C 1
ATOM 551 O O . ASN A 1 71 ? -15.691 3.185 1.455 1.00 59.91 71 ASN A O 1
ATOM 555 N N . GLY A 1 72 ? -16.976 1.395 1.100 1.00 60.59 72 GLY A N 1
ATOM 556 C CA . GLY A 1 72 ? -17.126 1.112 2.521 1.00 60.59 72 GLY A CA 1
ATOM 557 C C . GLY A 1 72 ? -17.683 -0.277 2.836 1.00 60.59 72 GLY A C 1
ATOM 558 O O . GLY A 1 72 ? -18.273 -0.926 1.971 1.00 60.59 72 GLY A O 1
ATOM 559 N N . PRO A 1 73 ? -17.539 -0.733 4.093 1.00 56.03 73 PRO A N 1
ATOM 560 C CA . PRO A 1 73 ? -17.987 -2.054 4.551 1.00 56.03 73 PRO A CA 1
ATOM 561 C C . PRO A 1 73 ? -19.488 -2.314 4.405 1.00 56.03 73 PRO A C 1
ATOM 563 O O . PRO A 1 73 ? -19.912 -3.468 4.400 1.00 56.03 73 PRO A O 1
ATOM 566 N N . LYS A 1 74 ? -20.288 -1.260 4.214 1.00 55.12 74 LYS A N 1
ATOM 567 C CA . LYS A 1 74 ? -21.718 -1.358 3.894 1.00 55.12 74 LYS A CA 1
ATOM 568 C C . LYS A 1 74 ? -21.963 -1.723 2.418 1.00 55.12 74 LYS A C 1
ATOM 570 O O . LYS A 1 74 ? -22.811 -2.571 2.132 1.00 55.12 74 LYS A O 1
ATOM 575 N N . ASP A 1 75 ? -21.130 -1.210 1.512 1.00 57.03 75 ASP A N 1
ATOM 576 C CA . ASP A 1 75 ? -21.229 -1.401 0.055 1.00 57.03 75 ASP A CA 1
ATOM 577 C C . ASP A 1 75 ? -20.409 -2.590 -0.464 1.00 57.03 75 ASP A C 1
ATOM 579 O O . ASP A 1 75 ? -20.330 -2.829 -1.666 1.00 57.03 75 ASP A O 1
ATOM 583 N N . ALA A 1 76 ? -19.801 -3.372 0.433 1.00 61.91 76 ALA A N 1
ATOM 584 C CA . ALA A 1 76 ? -19.048 -4.565 0.072 1.00 61.91 76 ALA A CA 1
ATOM 585 C C . ALA A 1 76 ? -19.931 -5.588 -0.659 1.00 61.91 76 ALA A C 1
ATOM 587 O O . ALA A 1 76 ? -20.724 -6.282 -0.026 1.00 61.91 76 ALA A O 1
ATOM 588 N N . TRP A 1 77 ? -19.809 -5.701 -1.981 1.00 61.12 77 TRP A N 1
ATOM 589 C CA . TRP A 1 77 ? -20.591 -6.659 -2.776 1.00 61.12 77 TRP A CA 1
ATOM 590 C C . TRP A 1 77 ? -20.226 -8.126 -2.474 1.00 61.12 77 TRP A C 1
ATOM 592 O O . TRP A 1 77 ? -21.009 -9.023 -2.758 1.00 61.12 77 TRP A O 1
ATOM 602 N N . PHE A 1 78 ? -19.067 -8.355 -1.845 1.00 64.69 78 PHE A N 1
ATOM 603 C CA . PHE A 1 78 ? -18.541 -9.677 -1.497 1.00 64.69 78 PHE A CA 1
ATOM 604 C C . PHE A 1 78 ? -19.032 -10.234 -0.143 1.00 64.69 78 PHE A C 1
ATOM 606 O O . PHE A 1 78 ? -18.835 -11.414 0.124 1.00 64.69 78 PHE A O 1
ATOM 613 N N . PHE A 1 79 ? -19.662 -9.429 0.726 1.00 64.12 79 PHE A N 1
ATOM 614 C CA . PHE A 1 79 ? -20.116 -9.901 2.045 1.00 64.12 79 PHE A CA 1
ATOM 615 C C . PHE A 1 79 ? -21.605 -10.248 2.073 1.00 64.12 79 PHE A C 1
ATOM 617 O O . PHE A 1 79 ? -22.451 -9.477 1.610 1.00 64.12 79 PHE A O 1
ATOM 624 N N . THR A 1 80 ? -21.931 -11.360 2.730 1.00 73.06 80 THR A N 1
ATOM 625 C CA . THR A 1 80 ? -23.305 -11.746 3.073 1.00 73.06 80 THR A CA 1
ATOM 626 C C . THR A 1 80 ? -23.906 -10.694 4.022 1.00 73.06 80 THR A C 1
ATOM 628 O O . THR A 1 80 ? -23.171 -10.140 4.847 1.00 73.06 80 THR A O 1
ATOM 631 N N . PRO A 1 81 ? -25.225 -10.408 3.997 1.00 72.75 81 PRO A N 1
ATOM 632 C CA . PRO A 1 81 ? -25.835 -9.399 4.875 1.00 72.75 81 PRO A CA 1
ATOM 633 C C . PRO A 1 81 ? -25.494 -9.583 6.362 1.00 72.75 81 PRO A C 1
ATOM 635 O O . PRO A 1 81 ? -25.243 -8.611 7.072 1.00 72.75 81 PRO A O 1
ATOM 638 N N . ARG A 1 82 ? -25.393 -10.841 6.810 1.00 72.19 82 ARG A N 1
ATOM 639 C CA . ARG A 1 82 ? -25.009 -11.193 8.181 1.00 72.19 82 ARG A CA 1
ATOM 640 C C . ARG A 1 82 ? -23.553 -10.853 8.509 1.00 72.19 82 ARG A C 1
ATOM 642 O O . ARG A 1 82 ? -23.260 -10.401 9.610 1.00 72.19 82 ARG A O 1
ATOM 649 N N . GLU A 1 83 ? -22.638 -11.041 7.564 1.00 73.62 83 GLU A N 1
ATOM 650 C CA . GLU A 1 83 ? -21.213 -10.737 7.752 1.00 73.62 83 GLU A CA 1
ATOM 651 C C . GLU A 1 83 ? -20.975 -9.226 7.808 1.00 73.62 83 GLU A C 1
ATOM 653 O O . GLU A 1 83 ? -20.178 -8.757 8.620 1.00 73.62 83 GLU A O 1
ATOM 658 N N . LYS A 1 84 ? -21.728 -8.449 7.016 1.00 70.62 84 LYS A N 1
ATOM 659 C CA . LYS A 1 84 ? -21.706 -6.980 7.080 1.00 70.62 84 LYS A CA 1
ATOM 660 C C . LYS A 1 84 ? -22.120 -6.461 8.455 1.00 70.62 84 LYS A C 1
ATOM 662 O O . LYS A 1 84 ? -21.475 -5.558 8.984 1.00 70.62 84 LYS A O 1
ATOM 667 N N . GLU A 1 85 ? -23.165 -7.042 9.042 1.00 71.25 85 GLU A N 1
ATOM 668 C CA . GLU A 1 85 ? -23.657 -6.678 10.374 1.00 71.25 85 GLU A CA 1
ATOM 669 C C . GLU A 1 85 ? -22.623 -6.996 11.464 1.00 71.25 85 GLU A C 1
ATOM 671 O O . GLU A 1 85 ? -22.289 -6.134 12.277 1.00 71.25 85 GLU A O 1
ATOM 676 N N . VAL A 1 86 ? -22.036 -8.197 11.431 1.00 76.19 86 VAL A N 1
ATOM 677 C CA . VAL A 1 86 ? -20.985 -8.604 12.378 1.00 76.19 86 VAL A CA 1
ATOM 678 C C . VAL A 1 86 ? -19.752 -7.704 12.260 1.00 76.19 86 VAL A C 1
ATOM 680 O O . VAL A 1 86 ? -19.189 -7.300 13.276 1.00 76.19 86 VAL A O 1
ATOM 683 N N . MET A 1 87 ? -19.345 -7.338 11.041 1.00 69.62 87 MET A N 1
ATOM 684 C CA . MET A 1 87 ? -18.231 -6.413 10.820 1.00 69.62 87 MET A CA 1
ATOM 685 C C . MET A 1 87 ? -18.558 -5.001 11.319 1.00 69.62 87 MET A C 1
ATOM 687 O O . MET A 1 87 ? -17.715 -4.380 11.964 1.00 69.62 87 MET A O 1
ATOM 691 N N . ALA A 1 88 ? -19.775 -4.502 11.088 1.00 70.25 88 ALA A N 1
ATOM 692 C CA . ALA A 1 88 ? -20.213 -3.198 11.584 1.00 70.25 88 ALA A CA 1
ATOM 693 C C . ALA A 1 88 ? -20.223 -3.135 13.119 1.00 70.25 88 ALA A C 1
ATOM 695 O O . ALA A 1 88 ? -19.693 -2.184 13.689 1.00 70.25 88 ALA A O 1
ATOM 696 N N . LEU A 1 89 ? -20.746 -4.168 13.786 1.00 71.50 89 LEU A N 1
ATOM 697 C CA . LEU A 1 89 ? -20.742 -4.284 15.248 1.00 71.50 89 LEU A CA 1
ATOM 698 C C . LEU A 1 89 ? -19.317 -4.397 15.804 1.00 71.50 89 LEU A C 1
ATOM 700 O O . LEU A 1 89 ? -18.967 -3.729 16.774 1.00 71.50 89 LEU A O 1
ATOM 704 N N . ARG A 1 90 ? -18.462 -5.188 15.146 1.00 71.12 90 ARG A N 1
ATOM 705 C CA . ARG A 1 90 ? -17.043 -5.344 15.492 1.00 71.12 90 ARG A CA 1
ATOM 706 C C . ARG A 1 90 ? -16.266 -4.034 15.368 1.00 71.12 90 ARG A C 1
ATOM 708 O O . ARG A 1 90 ? -15.421 -3.761 16.211 1.00 71.12 90 ARG A O 1
ATOM 715 N N . MET A 1 91 ? -16.533 -3.241 14.333 1.00 66.38 91 MET A N 1
ATOM 716 C CA . MET A 1 91 ? -15.917 -1.923 14.156 1.00 66.38 91 MET A CA 1
ATOM 717 C C . MET A 1 91 ? -16.486 -0.886 15.126 1.00 66.38 91 MET A C 1
ATOM 719 O O . MET A 1 91 ? -15.732 -0.042 15.591 1.00 66.38 91 MET A O 1
ATOM 723 N N . ALA A 1 92 ? -17.780 -0.949 15.454 1.00 66.06 92 ALA A N 1
ATOM 724 C CA . ALA A 1 92 ? -18.403 -0.069 16.443 1.00 66.06 92 ALA A CA 1
ATOM 725 C C . ALA A 1 92 ? -17.866 -0.319 17.862 1.00 66.06 92 ALA A C 1
ATOM 727 O O . ALA A 1 92 ? -17.696 0.629 18.617 1.00 66.06 92 ALA A O 1
ATOM 728 N N . ALA A 1 93 ? -17.546 -1.571 18.201 1.00 65.69 93 ALA A N 1
ATOM 729 C CA . ALA A 1 93 ? -16.923 -1.924 19.476 1.00 65.69 93 ALA A CA 1
ATOM 730 C C . ALA A 1 93 ? -15.452 -1.473 19.586 1.00 65.69 93 ALA A C 1
ATOM 732 O O . ALA A 1 93 ? -14.983 -1.200 20.683 1.00 65.69 93 ALA A O 1
ATOM 733 N N . ASP A 1 94 ? -14.725 -1.395 18.464 1.00 61.88 94 ASP A N 1
ATOM 734 C CA . ASP A 1 94 ? -13.304 -0.994 18.426 1.00 61.88 94 ASP A CA 1
ATOM 735 C C . ASP A 1 94 ? -13.130 0.533 18.243 1.00 61.88 94 ASP A C 1
ATOM 737 O O . ASP A 1 94 ? -12.095 1.102 18.589 1.00 61.88 94 ASP A O 1
ATOM 741 N N . ARG A 1 95 ? -14.150 1.219 17.701 1.00 56.53 95 ARG A N 1
ATOM 742 C CA . ARG A 1 95 ? -14.221 2.684 17.569 1.00 56.53 95 ARG A CA 1
ATOM 743 C C . ARG A 1 95 ? -15.021 3.285 18.731 1.00 56.53 95 ARG A C 1
ATOM 745 O O . ARG A 1 95 ? -16.183 3.638 18.570 1.00 56.53 95 ARG A O 1
ATOM 752 N N . GLU A 1 96 ? -14.365 3.529 19.863 1.00 48.00 96 GLU A N 1
ATOM 753 C CA . GLU A 1 96 ? -14.905 4.392 20.937 1.00 48.00 96 GLU A CA 1
ATOM 754 C C . GLU A 1 96 ? -15.168 5.841 20.462 1.00 48.00 96 GLU A C 1
ATOM 756 O O . GLU A 1 96 ? -15.937 6.588 21.062 1.00 48.00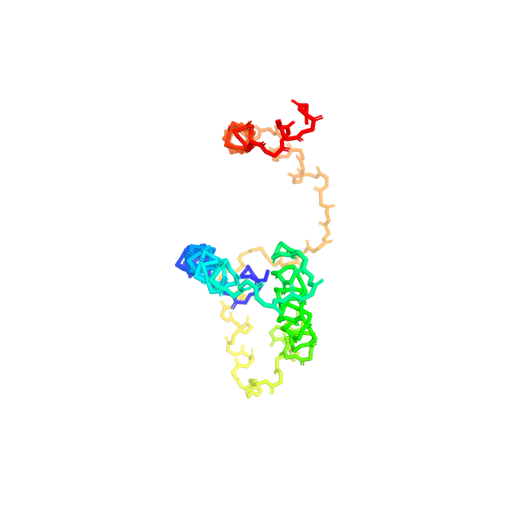 96 GLU A O 1
ATOM 761 N N . GLY A 1 97 ? -14.585 6.235 19.328 1.00 45.50 97 GLY A N 1
ATOM 762 C CA . GLY A 1 97 ? -14.922 7.452 18.600 1.00 45.50 97 GLY A CA 1
ATOM 763 C C . GLY A 1 97 ? -15.477 7.093 17.231 1.00 45.50 97 GLY A C 1
ATOM 764 O O . GLY A 1 97 ? -14.716 6.815 16.303 1.00 45.50 97 GLY A O 1
ATOM 765 N N . GLY A 1 98 ? -16.804 7.093 17.106 1.00 43.44 98 GLY A N 1
ATOM 766 C CA . GLY A 1 98 ? -17.475 7.028 15.814 1.00 43.44 98 GLY A CA 1
ATOM 767 C C . GLY A 1 98 ? -16.905 8.066 14.847 1.00 43.44 98 GLY A C 1
ATOM 768 O O . GLY A 1 98 ? -16.449 9.132 15.259 1.00 43.44 98 GLY A O 1
ATOM 769 N N . ASP A 1 99 ? -16.942 7.721 13.564 1.00 47.19 99 ASP A N 1
ATOM 770 C CA . ASP A 1 99 ? -16.539 8.522 12.408 1.00 47.19 99 ASP A CA 1
ATOM 771 C C . ASP A 1 99 ? -17.356 9.823 12.323 1.00 47.19 99 ASP A C 1
ATOM 773 O O . ASP A 1 99 ? -18.239 9.990 11.486 1.00 47.19 99 ASP A O 1
ATOM 777 N N . LYS A 1 100 ? -17.151 10.744 13.262 1.00 51.00 100 LYS A N 1
ATOM 778 C CA . LYS A 1 100 ? -17.708 12.083 13.177 1.00 51.00 100 LYS A CA 1
ATOM 779 C C . LYS A 1 100 ? -16.778 12.847 12.256 1.00 51.00 100 LYS A C 1
ATOM 781 O O . LYS A 1 100 ? -15.804 13.443 12.697 1.00 51.00 100 LYS A O 1
ATOM 786 N N . THR A 1 101 ? -17.119 12.867 10.974 1.00 55.72 101 THR A N 1
ATOM 787 C CA . THR A 1 101 ? -16.523 13.718 9.929 1.00 55.72 101 THR A CA 1
ATOM 788 C C . THR A 1 101 ? -16.795 15.218 10.167 1.00 55.72 101 THR A C 1
ATOM 790 O O . THR A 1 101 ? -16.789 16.015 9.238 1.00 55.72 101 THR A O 1
ATOM 793 N N . ASN A 1 102 ? -17.063 15.619 11.413 1.00 57.12 102 ASN A N 1
ATOM 794 C CA . ASN A 1 102 ? -17.249 17.000 11.823 1.00 57.12 102 ASN A CA 1
ATOM 795 C C . ASN A 1 102 ? -15.943 17.464 12.454 1.00 57.12 102 ASN A C 1
ATOM 797 O O . ASN A 1 102 ? -15.625 17.111 13.589 1.00 57.12 102 ASN A O 1
ATOM 801 N N . PHE A 1 103 ? -15.181 18.236 11.688 1.00 62.81 103 PHE A N 1
ATOM 802 C CA . PHE A 1 103 ? -13.944 18.844 12.145 1.00 62.81 103 PHE A CA 1
ATOM 803 C C . PHE A 1 103 ? -14.225 19.764 13.340 1.00 62.81 103 PHE A C 1
ATOM 805 O O . PHE A 1 103 ? -14.845 20.819 13.199 1.00 62.81 103 PHE A O 1
ATOM 812 N N . SER A 1 104 ? -13.796 19.351 14.532 1.00 74.81 104 SER A N 1
ATOM 813 C CA . SER A 1 104 ? -13.969 20.138 15.749 1.00 74.81 104 SER A CA 1
ATOM 814 C C . SER A 1 104 ? -12.745 21.017 15.982 1.00 74.81 104 SER A C 1
ATOM 816 O O . SER A 1 104 ? -11.647 20.522 16.237 1.00 74.81 104 SER A O 1
ATOM 818 N N . MET A 1 105 ? -12.939 22.338 15.975 1.00 75.50 105 MET A N 1
ATOM 819 C CA . MET A 1 105 ? -11.896 23.304 16.352 1.00 75.50 105 MET A CA 1
ATOM 820 C C . MET A 1 105 ? -11.358 23.078 17.776 1.00 75.50 105 MET A C 1
ATOM 822 O O . MET A 1 105 ? -10.225 23.454 18.069 1.00 75.50 105 MET A O 1
ATOM 826 N N . ALA A 1 106 ? -12.136 22.440 18.658 1.00 78.25 106 ALA A N 1
ATOM 827 C CA . ALA A 1 106 ? -11.674 22.063 19.992 1.00 78.25 106 ALA A CA 1
ATOM 828 C C . ALA A 1 106 ? -10.619 20.942 19.938 1.00 78.25 106 ALA A C 1
ATOM 830 O O . ALA A 1 106 ? -9.574 21.073 20.568 1.00 78.25 106 ALA A O 1
ATOM 831 N N . GLN A 1 107 ? -10.833 19.909 19.112 1.00 73.81 107 GLN A N 1
ATOM 832 C CA . GLN A 1 107 ? -9.859 18.824 18.912 1.00 73.81 107 GLN A CA 1
ATOM 833 C C . GLN A 1 107 ? -8.568 19.332 18.262 1.00 73.81 107 GLN A C 1
ATOM 835 O O . GLN A 1 107 ? -7.481 18.864 18.593 1.00 73.81 107 GLN A O 1
ATOM 840 N N . LEU A 1 108 ? -8.667 20.325 17.371 1.00 77.62 108 LEU A N 1
ATOM 841 C CA . LEU A 1 108 ? -7.489 20.962 16.782 1.00 77.62 108 LEU A CA 1
ATOM 842 C C . LEU A 1 108 ? -6.651 21.697 17.838 1.00 77.62 108 LEU A C 1
ATOM 844 O O . LEU A 1 108 ? -5.432 21.541 17.864 1.00 77.62 108 LEU A O 1
ATOM 848 N N . LYS A 1 109 ? -7.289 22.464 18.731 1.00 78.12 109 LYS A N 1
ATOM 849 C CA . LYS A 1 109 ? -6.581 23.150 19.825 1.00 78.12 109 LYS A CA 1
ATOM 850 C C . LYS A 1 109 ? -5.941 22.165 20.802 1.00 78.12 109 LYS A C 1
ATOM 852 O O . LYS A 1 109 ? -4.808 22.385 21.211 1.00 78.12 109 LYS A O 1
ATOM 857 N N . GLU A 1 110 ? -6.635 21.080 21.130 1.00 77.62 110 GLU A N 1
ATOM 858 C CA . GLU A 1 110 ? -6.114 20.018 21.996 1.00 77.62 110 GLU A CA 1
ATOM 859 C C . GLU A 1 110 ? -4.901 19.318 21.364 1.00 77.62 110 GLU A C 1
ATOM 861 O O . GLU A 1 110 ? -3.876 19.151 22.016 1.00 77.62 110 GLU A O 1
ATOM 866 N N . THR A 1 111 ? -4.956 19.030 20.060 1.00 76.94 111 THR A N 1
ATOM 867 C CA . THR A 1 111 ? -3.841 18.405 19.326 1.00 76.94 111 THR A CA 1
ATOM 868 C C . THR A 1 111 ? -2.621 19.327 19.213 1.00 76.94 111 THR A C 1
ATOM 870 O O . THR A 1 111 ? -1.490 18.853 19.264 1.00 76.94 111 THR A O 1
ATOM 873 N N . LEU A 1 112 ? -2.822 20.644 19.079 1.00 78.56 112 LEU A N 1
ATOM 874 C CA . LEU A 1 112 ? -1.729 21.628 19.030 1.00 78.56 112 LEU A CA 1
ATOM 875 C C . LEU A 1 112 ? -1.015 21.812 20.376 1.00 78.56 112 LEU A C 1
ATOM 877 O O . LEU A 1 112 ? 0.148 22.208 20.397 1.00 78.56 112 LEU A O 1
ATOM 881 N N . LEU A 1 113 ? -1.706 21.548 21.485 1.00 79.50 113 LEU A N 1
ATOM 882 C CA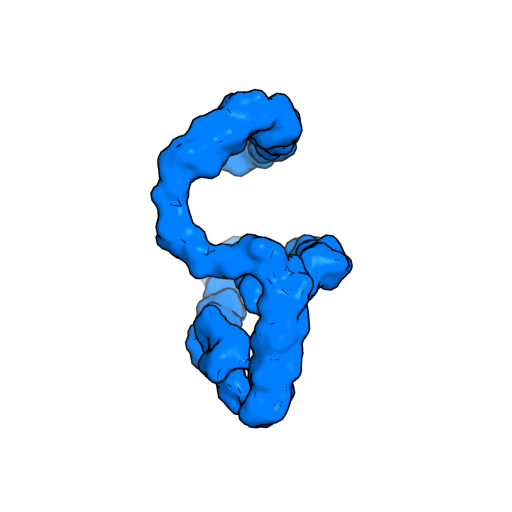 . LEU A 1 113 ? -1.144 21.625 22.834 1.00 79.50 113 LEU A CA 1
ATOM 883 C C . LEU A 1 113 ? -0.507 20.304 23.287 1.00 79.50 113 LEU A C 1
ATOM 885 O O . LEU A 1 113 ? 0.203 20.301 24.291 1.00 79.50 113 LEU A O 1
ATOM 889 N N . ASP A 1 114 ? -0.734 19.197 22.571 1.00 85.44 114 ASP A N 1
ATOM 890 C CA . ASP A 1 114 ? -0.234 17.877 22.951 1.00 85.44 114 ASP A CA 1
ATOM 891 C C . ASP A 1 114 ? 1.241 17.683 22.521 1.00 85.44 114 ASP A C 1
ATOM 893 O O . ASP A 1 114 ? 1.544 17.611 21.322 1.00 85.44 114 ASP A O 1
ATOM 897 N N . PRO A 1 115 ? 2.194 17.539 23.465 1.00 80.62 115 PRO A N 1
ATOM 898 C CA . PRO A 1 115 ? 3.613 17.380 23.143 1.00 80.62 115 PRO A CA 1
ATOM 899 C C . PRO A 1 115 ? 3.895 16.150 22.274 1.00 80.62 115 PRO A C 1
ATOM 901 O O . PRO A 1 115 ? 4.816 16.160 21.456 1.00 80.62 115 PRO A O 1
ATOM 904 N N . LYS A 1 116 ? 3.094 15.084 22.417 1.00 81.69 116 LYS A N 1
ATOM 905 C CA . LYS A 1 116 ? 3.251 13.851 21.629 1.00 81.69 116 LYS A CA 1
ATOM 906 C C . LYS A 1 116 ? 2.985 14.088 20.145 1.00 81.69 116 LYS A C 1
ATOM 908 O O . LYS A 1 116 ? 3.686 13.515 19.311 1.00 81.69 116 LYS A O 1
ATOM 913 N N . ALA A 1 117 ? 2.021 14.948 19.814 1.00 81.38 117 ALA A N 1
ATOM 914 C CA . ALA A 1 117 ? 1.739 15.321 18.432 1.00 81.38 117 ALA A CA 1
ATOM 915 C C . ALA A 1 117 ? 2.943 16.037 17.803 1.00 81.38 117 ALA A C 1
ATOM 917 O O . ALA A 1 117 ? 3.305 15.752 16.660 1.00 81.38 117 ALA A O 1
ATOM 918 N N . TRP A 1 118 ? 3.629 16.886 18.576 1.00 84.88 118 TRP A N 1
ATOM 919 C CA . TRP A 1 118 ? 4.832 17.582 18.118 1.00 84.88 118 TRP A CA 1
ATOM 920 C C . TRP A 1 118 ? 6.022 16.640 17.910 1.00 84.88 118 TRP A C 1
ATOM 922 O O . TRP A 1 118 ? 6.729 16.763 16.913 1.00 84.88 118 TRP A O 1
ATOM 932 N N . PHE A 1 119 ? 6.221 15.646 18.783 1.00 84.38 119 PHE A N 1
ATOM 933 C CA . PHE A 1 119 ? 7.259 14.625 18.576 1.00 84.38 119 PHE A CA 1
ATOM 934 C C . PHE A 1 119 ? 7.042 13.822 17.290 1.00 84.38 119 PHE A C 1
ATOM 936 O O . PHE A 1 119 ? 7.990 13.605 16.536 1.00 84.38 119 PHE A O 1
ATOM 943 N N . VAL A 1 120 ? 5.801 13.412 17.006 1.00 83.06 120 VAL A N 1
ATOM 944 C CA . VAL A 1 120 ? 5.469 12.704 15.759 1.00 83.06 120 VAL A CA 1
ATOM 945 C C . VAL A 1 120 ? 5.643 13.617 14.543 1.00 83.06 120 VAL A C 1
ATOM 947 O O . VAL A 1 120 ? 6.159 13.173 13.518 1.00 83.06 120 VAL A O 1
ATOM 950 N N . PHE A 1 121 ? 5.273 14.895 14.661 1.00 83.94 121 PHE A N 1
ATOM 951 C CA . PHE A 1 121 ? 5.480 15.893 13.613 1.00 83.94 121 PHE A CA 1
ATOM 952 C C . PHE A 1 121 ? 6.967 16.056 13.272 1.00 83.94 121 PHE A C 1
ATOM 954 O O . PHE A 1 121 ? 7.353 15.889 12.115 1.00 83.94 121 PHE A O 1
ATOM 961 N N . TRP A 1 122 ? 7.819 16.294 14.273 1.00 84.69 122 TRP A N 1
ATOM 962 C CA . TRP A 1 122 ? 9.263 16.425 14.070 1.00 84.69 122 TRP A CA 1
ATOM 963 C C . TRP A 1 122 ? 9.903 15.145 13.544 1.00 84.69 122 TRP A C 1
ATOM 965 O O . TRP A 1 122 ? 10.743 15.211 12.650 1.00 84.69 122 TRP A O 1
ATOM 975 N N . PHE A 1 123 ? 9.477 13.979 14.031 1.00 85.19 123 PHE A N 1
ATOM 976 C CA . PHE A 1 123 ? 9.916 12.699 13.483 1.00 85.19 123 PHE A CA 1
ATOM 977 C C . PHE A 1 123 ? 9.598 12.588 11.983 1.00 85.19 123 PHE A C 1
ATOM 979 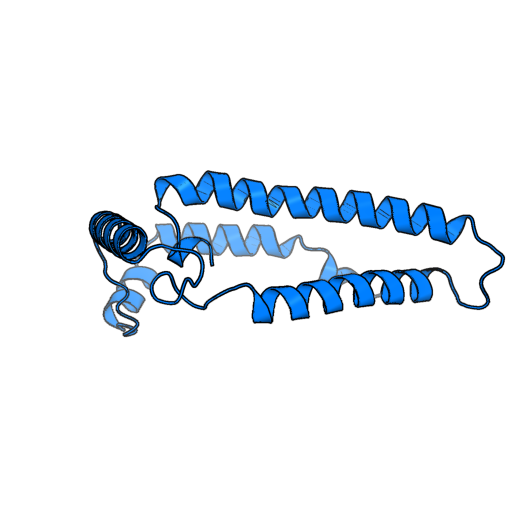O O . PHE A 1 123 ? 10.474 12.240 11.192 1.00 85.19 123 PHE A O 1
ATOM 986 N N . GLY A 1 124 ? 8.379 12.948 11.568 1.00 82.50 124 GLY A N 1
ATOM 987 C CA . GLY A 1 124 ? 7.983 12.950 10.158 1.00 82.50 124 GLY A CA 1
ATOM 988 C C . GLY A 1 124 ? 8.795 13.927 9.302 1.00 82.50 124 GLY A C 1
ATOM 989 O O . GLY A 1 124 ? 9.254 13.560 8.218 1.00 82.50 124 GLY A O 1
ATOM 990 N N . VAL A 1 125 ? 9.027 15.146 9.799 1.00 83.19 125 VAL A N 1
ATOM 991 C CA . VAL A 1 125 ? 9.859 16.154 9.118 1.00 83.19 125 VAL A CA 1
ATOM 992 C C . VAL A 1 125 ? 11.283 15.633 8.919 1.00 83.19 125 VAL A C 1
ATOM 994 O O . VAL A 1 125 ? 11.802 15.680 7.808 1.00 83.19 125 VAL A O 1
ATOM 997 N N . LEU A 1 126 ? 11.899 15.064 9.956 1.00 82.19 126 LEU A N 1
ATOM 998 C CA . LEU A 1 126 ? 13.272 14.560 9.887 1.00 82.19 126 LEU A CA 1
ATOM 999 C C . LEU A 1 126 ? 13.419 13.354 8.948 1.00 82.19 126 LEU A C 1
ATOM 1001 O O . LEU A 1 126 ? 14.398 13.272 8.210 1.00 82.19 126 LEU A O 1
ATOM 1005 N N . VAL A 1 127 ? 12.445 12.437 8.936 1.00 79.12 127 VAL A N 1
ATOM 1006 C CA . VAL A 1 127 ? 12.458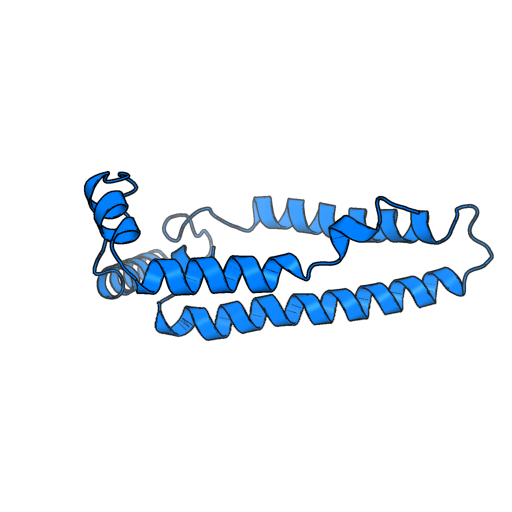 11.266 8.041 1.00 79.12 127 VAL A CA 1
ATOM 1007 C C . VAL A 1 127 ? 12.285 11.678 6.579 1.00 79.12 127 VAL A C 1
ATOM 1009 O O . VAL A 1 127 ? 12.992 11.184 5.702 1.00 79.12 127 VAL A O 1
ATOM 1012 N N . THR A 1 128 ? 11.358 12.592 6.296 1.00 71.81 128 THR A N 1
ATOM 1013 C CA . THR A 1 128 ? 11.064 13.010 4.916 1.00 71.81 128 THR A CA 1
ATOM 1014 C C . THR A 1 128 ? 12.126 13.938 4.337 1.00 71.81 128 THR A C 1
ATOM 1016 O O . THR A 1 128 ? 12.385 13.868 3.136 1.00 71.81 128 THR A O 1
ATOM 1019 N N . MET A 1 129 ? 12.811 14.722 5.177 1.00 73.69 129 MET A N 1
ATOM 1020 C CA . MET A 1 129 ? 13.914 15.597 4.769 1.00 73.69 129 MET A CA 1
ATOM 1021 C C . MET A 1 129 ? 15.073 14.837 4.101 1.00 73.69 129 MET A C 1
ATOM 1023 O O . MET A 1 129 ? 15.780 15.421 3.287 1.00 73.69 129 MET A O 1
ATOM 1027 N N . HIS A 1 130 ? 15.249 13.535 4.373 1.00 61.59 130 HIS A N 1
ATOM 1028 C CA . HIS A 1 130 ? 16.279 12.734 3.700 1.00 61.59 130 HIS A CA 1
ATOM 1029 C C . HIS A 1 130 ? 15.923 12.388 2.246 1.00 61.59 130 HIS A C 1
ATOM 1031 O O . HIS A 1 130 ? 16.816 11.980 1.501 1.00 61.59 130 HIS A O 1
ATOM 1037 N N . SER A 1 131 ? 14.650 12.458 1.831 1.00 56.19 131 SER A N 1
ATOM 1038 C CA . SER A 1 131 ? 14.223 11.922 0.533 1.00 56.19 131 SER A CA 1
ATOM 1039 C C . SER A 1 131 ? 14.947 12.655 -0.609 1.00 56.19 131 SER A C 1
ATOM 1041 O O . SER A 1 131 ? 14.654 13.824 -0.856 1.00 56.19 131 SER A O 1
ATOM 1043 N N . PRO A 1 132 ? 15.862 11.996 -1.346 1.00 52.56 132 PRO A N 1
ATOM 1044 C CA . PRO A 1 132 ? 16.770 12.643 -2.304 1.00 52.56 132 PRO A CA 1
ATOM 1045 C C . PRO A 1 132 ? 16.077 13.154 -3.582 1.00 52.56 132 PRO A C 1
ATOM 1047 O O . PRO A 1 132 ? 16.736 13.532 -4.545 1.00 52.56 132 PRO A O 1
ATOM 1050 N N . VAL A 1 133 ? 14.742 13.183 -3.617 1.00 50.94 133 VAL A N 1
ATOM 1051 C CA . VAL A 1 133 ? 13.954 13.623 -4.777 1.00 50.94 133 VAL A CA 1
ATOM 1052 C C . VAL A 1 133 ? 14.195 15.102 -5.104 1.00 50.94 133 VAL A C 1
ATOM 1054 O O . VAL A 1 133 ? 14.108 15.479 -6.268 1.00 50.94 133 VAL A O 1
ATOM 1057 N N . LEU A 1 134 ? 14.572 15.932 -4.126 1.00 44.66 134 LEU A N 1
ATOM 1058 C CA . LEU A 1 134 ? 14.891 17.345 -4.374 1.00 44.66 134 LEU A CA 1
ATOM 1059 C C . LEU A 1 134 ? 16.285 17.570 -4.986 1.00 44.66 134 LEU A C 1
ATOM 1061 O O . LEU A 1 134 ? 16.545 18.659 -5.489 1.00 44.66 134 LEU A O 1
ATOM 1065 N N . THR A 1 135 ? 17.162 16.562 -5.007 1.00 45.94 135 THR A N 1
ATOM 1066 C CA . THR A 1 135 ? 18.538 16.714 -5.514 1.00 45.94 135 THR A CA 1
ATOM 1067 C C . THR A 1 135 ? 18.694 16.358 -6.997 1.00 45.94 135 THR A C 1
ATOM 1069 O O . THR A 1 135 ? 19.741 16.628 -7.573 1.00 45.94 135 THR A O 1
ATOM 1072 N N . PHE A 1 136 ? 17.663 15.811 -7.654 1.00 45.25 136 PHE A N 1
ATOM 1073 C CA . PHE A 1 136 ? 17.696 15.528 -9.100 1.00 45.25 136 PHE A CA 1
ATOM 1074 C C . PHE A 1 136 ? 17.301 16.726 -9.981 1.00 45.25 136 PHE A C 1
ATOM 1076 O O . PHE A 1 136 ? 17.317 16.609 -11.202 1.00 45.25 136 PHE A O 1
ATOM 1083 N N . ALA A 1 137 ? 16.946 17.873 -9.389 1.00 42.84 137 ALA A N 1
ATOM 1084 C CA . ALA A 1 137 ? 16.641 19.101 -10.130 1.00 42.84 137 ALA A CA 1
ATOM 1085 C C . ALA A 1 137 ? 17.869 20.007 -10.352 1.00 42.84 137 ALA A C 1
ATOM 1087 O O . ALA A 1 137 ? 17.752 21.040 -11.007 1.00 42.84 137 ALA A O 1
ATOM 1088 N N . SER A 1 138 ? 19.038 19.638 -9.822 1.00 42.22 138 SER A N 1
ATOM 1089 C CA . SER A 1 138 ? 20.284 20.385 -10.010 1.00 42.22 138 SER A CA 1
ATOM 1090 C C . SER A 1 138 ? 21.413 19.468 -10.479 1.00 42.22 138 SER A C 1
ATOM 1092 O O . SER A 1 138 ? 22.334 19.182 -9.712 1.00 42.22 138 SER A O 1
ATOM 1094 N N . LEU A 1 139 ? 21.313 18.989 -11.720 1.00 40.41 139 LEU A N 1
ATOM 1095 C CA . LEU A 1 139 ? 22.443 18.618 -12.579 1.00 40.41 139 LEU A CA 1
ATOM 1096 C C . LEU A 1 139 ? 21.987 18.557 -14.039 1.00 40.41 139 LEU A C 1
ATOM 1098 O O . LEU A 1 139 ? 21.048 17.783 -14.327 1.00 40.41 139 LEU A O 1
#